Protein AF-A0A2Z5R272-F1 (afdb_monomer)

Structure (mmCIF, N/CA/C/O backbone):
data_AF-A0A2Z5R272-F1
#
_entry.id   AF-A0A2Z5R272-F1
#
loop_
_atom_site.group_PDB
_atom_site.id
_atom_site.type_symbol
_atom_site.label_atom_id
_atom_site.label_alt_id
_atom_site.label_comp_id
_atom_site.label_asym_id
_atom_site.label_entity_id
_atom_site.label_seq_id
_atom_site.pdbx_PDB_ins_code
_atom_site.Cartn_x
_atom_site.Cartn_y
_atom_site.Cartn_z
_atom_site.occupancy
_atom_site.B_iso_or_equiv
_atom_site.auth_seq_id
_atom_site.auth_comp_id
_atom_site.auth_asym_id
_atom_site.auth_atom_id
_atom_site.pdbx_PDB_model_num
ATOM 1 N N . MET A 1 1 ? -17.713 20.704 56.080 1.00 37.81 1 MET A N 1
ATOM 2 C CA . MET A 1 1 ? -16.310 20.417 56.436 1.00 37.81 1 MET A CA 1
ATOM 3 C C . MET A 1 1 ? -15.682 19.694 55.255 1.00 37.81 1 MET A C 1
ATOM 5 O O . MET A 1 1 ? -16.155 18.623 54.905 1.00 37.81 1 MET A O 1
ATOM 9 N N . LEU A 1 2 ? -14.738 20.348 54.581 1.00 47.59 2 LEU A N 1
ATOM 10 C CA . LEU A 1 2 ? -14.073 19.927 53.344 1.00 47.59 2 LEU A CA 1
ATOM 11 C C . LEU A 1 2 ? -12.755 19.219 53.692 1.00 47.59 2 LEU A C 1
ATOM 13 O O . LEU A 1 2 ? -11.903 19.874 54.275 1.00 47.59 2 LEU A O 1
ATOM 17 N N . TRP A 1 3 ? -12.589 17.946 53.330 1.00 42.12 3 TRP A N 1
ATOM 18 C CA . TRP A 1 3 ? -11.329 17.171 53.311 1.00 42.12 3 TRP A CA 1
ATOM 19 C C . TRP A 1 3 ? -11.535 16.058 52.257 1.00 42.12 3 TRP A C 1
ATOM 21 O O . TRP A 1 3 ? -12.630 15.514 52.198 1.00 42.12 3 TRP A O 1
ATOM 31 N N . LEU A 1 4 ? -10.623 15.646 51.376 1.00 48.19 4 LEU A N 1
ATOM 32 C CA . LEU A 1 4 ? -9.208 15.930 51.149 1.00 48.19 4 LEU A CA 1
ATOM 33 C C . LEU A 1 4 ? -8.883 15.425 49.727 1.00 48.19 4 LEU A C 1
ATOM 35 O O . LEU A 1 4 ? -9.379 14.381 49.306 1.00 48.19 4 LEU A O 1
ATOM 39 N N . VAL A 1 5 ? -8.044 16.164 49.012 1.00 52.81 5 VAL A N 1
ATOM 40 C CA . VAL A 1 5 ? -7.448 15.798 47.721 1.00 52.81 5 VAL A CA 1
ATOM 41 C C . VAL A 1 5 ? -6.501 14.603 47.900 1.00 52.81 5 VAL A C 1
ATOM 43 O O . VAL A 1 5 ? -5.730 14.572 48.855 1.00 52.81 5 VAL A O 1
ATOM 46 N N . GLY A 1 6 ? -6.506 13.661 46.954 1.00 49.97 6 GLY A N 1
ATOM 47 C CA . GLY A 1 6 ? -5.486 12.619 46.833 1.00 49.97 6 GLY A CA 1
ATOM 48 C C . GLY A 1 6 ? -5.012 12.506 45.388 1.00 49.97 6 GLY A C 1
ATOM 49 O O . GLY A 1 6 ? -5.631 11.813 44.587 1.00 49.97 6 GLY A O 1
ATOM 50 N N . VAL A 1 7 ? -3.935 13.220 45.055 1.00 54.81 7 VAL A N 1
ATOM 51 C CA . VAL A 1 7 ? -3.219 13.109 43.777 1.00 54.81 7 VAL A CA 1
ATOM 52 C C . VAL A 1 7 ? -2.194 11.983 43.912 1.00 54.81 7 VAL A C 1
ATOM 54 O O . VAL A 1 7 ? -1.340 12.040 44.792 1.00 54.81 7 VAL A O 1
ATOM 57 N N . GLY A 1 8 ? -2.264 10.970 43.050 1.00 48.12 8 GLY A N 1
ATOM 58 C CA . GLY A 1 8 ? -1.234 9.939 42.924 1.00 48.12 8 GLY A CA 1
ATOM 59 C C . GLY A 1 8 ? -0.506 10.077 41.592 1.00 48.12 8 GLY A C 1
ATOM 60 O O . GLY A 1 8 ? -0.966 9.532 40.594 1.00 48.12 8 GLY A O 1
ATOM 61 N N . LEU A 1 9 ? 0.614 10.807 41.568 1.00 51.41 9 LEU A N 1
ATOM 62 C CA . LEU A 1 9 ? 1.582 10.737 40.470 1.00 51.41 9 LEU A CA 1
ATOM 63 C C . LEU A 1 9 ? 2.483 9.517 40.694 1.00 51.41 9 LEU A C 1
ATOM 65 O O . LEU A 1 9 ? 3.318 9.515 41.596 1.00 51.41 9 LEU A O 1
ATOM 69 N N . GLY A 1 10 ? 2.308 8.479 39.878 1.00 49.75 10 GLY A N 1
ATOM 70 C CA . GLY A 1 10 ? 3.247 7.365 39.781 1.00 49.75 10 GLY A CA 1
ATOM 71 C C . GLY A 1 10 ? 4.324 7.673 38.745 1.00 49.75 10 GLY A C 1
ATOM 72 O O . GLY A 1 10 ? 4.049 7.659 37.549 1.00 49.75 10 GLY A O 1
ATOM 73 N N . SER A 1 11 ? 5.545 7.946 39.197 1.00 56.09 11 SER A N 1
ATOM 74 C CA . SER A 1 11 ? 6.723 8.093 38.338 1.00 56.09 11 SER A CA 1
ATOM 75 C C . SER A 1 11 ? 7.316 6.712 38.046 1.00 56.09 11 SER A C 1
ATOM 77 O O . SER A 1 11 ? 7.907 6.100 38.935 1.00 56.09 11 SER A O 1
ATOM 79 N N . LEU A 1 12 ? 7.183 6.207 36.815 1.00 51.75 12 LEU A N 1
ATOM 80 C CA . LEU A 1 12 ? 7.982 5.068 36.353 1.00 51.75 12 LEU A CA 1
ATOM 81 C C . LEU A 1 12 ? 9.363 5.579 35.922 1.00 51.75 12 LEU A C 1
ATOM 83 O O . LEU A 1 12 ? 9.494 6.255 34.905 1.00 51.75 12 LEU A O 1
ATOM 87 N N . GLY A 1 13 ? 10.389 5.275 36.716 1.00 52.25 13 GLY A N 1
ATOM 88 C CA . GLY A 1 13 ? 11.784 5.507 36.348 1.00 52.25 13 GLY A CA 1
ATOM 89 C C . GLY A 1 13 ? 12.279 4.431 35.379 1.00 52.25 13 GLY A C 1
ATOM 90 O O . GLY A 1 13 ? 12.213 3.244 35.689 1.00 52.25 13 GLY A O 1
ATOM 91 N N . LEU A 1 14 ? 12.793 4.842 34.219 1.00 58.66 14 LEU A N 1
ATOM 92 C CA . LEU A 1 14 ? 13.567 3.988 33.316 1.00 58.66 14 LEU A CA 1
ATOM 93 C C . LEU A 1 14 ? 15.039 4.043 33.742 1.00 58.66 14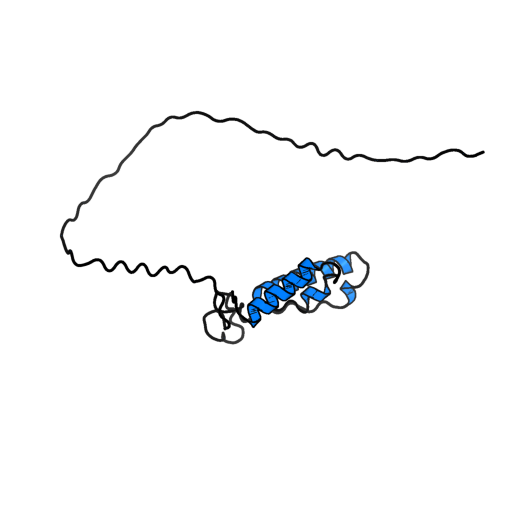 LEU A C 1
ATOM 95 O O . LEU A 1 14 ? 15.691 5.077 33.609 1.00 58.66 14 LEU A O 1
ATOM 99 N N . ALA A 1 15 ? 15.564 2.937 34.267 1.00 54.31 15 ALA A N 1
ATOM 100 C CA . ALA A 1 15 ? 16.995 2.777 34.491 1.00 54.31 15 ALA A CA 1
ATOM 101 C C . ALA A 1 15 ? 17.675 2.436 33.156 1.00 54.31 15 ALA A C 1
ATOM 103 O O . ALA A 1 15 ? 17.466 1.359 32.601 1.00 54.31 15 ALA A O 1
ATOM 104 N N . ALA A 1 16 ? 18.480 3.361 32.634 1.00 48.84 16 ALA A N 1
ATOM 105 C CA . ALA A 1 16 ? 19.380 3.102 31.519 1.00 48.84 16 ALA A CA 1
ATOM 106 C C . ALA A 1 16 ? 20.663 2.444 32.053 1.00 48.84 16 ALA A C 1
ATOM 108 O O . ALA A 1 16 ? 21.445 3.084 32.754 1.00 48.84 16 ALA A O 1
ATOM 109 N N . CYS A 1 17 ? 20.900 1.172 31.727 1.00 56.44 17 CYS A N 1
ATOM 110 C CA . CYS A 1 17 ? 22.225 0.569 31.870 1.00 56.44 17 CYS A CA 1
ATOM 111 C C . CYS A 1 17 ? 23.076 0.968 30.658 1.00 56.44 17 CYS A C 1
ATOM 113 O O . CYS A 1 17 ? 23.034 0.314 29.619 1.00 56.44 17 CYS A O 1
ATOM 115 N N . GLY A 1 18 ? 23.831 2.058 30.797 1.00 44.41 18 GLY A N 1
ATOM 116 C CA . GLY A 1 18 ? 24.992 2.343 29.958 1.00 44.41 18 GLY A CA 1
ATOM 117 C C . GLY A 1 18 ? 26.190 1.537 30.458 1.00 44.41 18 GLY A C 1
ATOM 118 O O . GLY A 1 18 ? 26.523 1.591 31.640 1.00 44.41 18 GLY A O 1
ATOM 119 N N . GLY A 1 19 ? 26.809 0.768 29.566 1.00 39.25 19 GLY A N 1
ATOM 120 C CA . GLY A 1 19 ? 28.021 0.002 29.835 1.00 39.25 19 GLY A CA 1
ATOM 121 C C . GLY A 1 19 ? 29.005 0.166 28.688 1.00 39.25 19 GLY A C 1
ATOM 122 O O . GLY A 1 19 ? 29.120 -0.713 27.843 1.00 39.25 19 GLY A O 1
ATOM 123 N N . GLU A 1 20 ? 29.683 1.311 28.656 1.00 38.56 20 GLU A N 1
ATOM 124 C CA . GLU A 1 20 ? 30.906 1.524 27.885 1.00 38.56 20 GLU A CA 1
ATOM 125 C C . GLU A 1 20 ? 32.054 0.755 28.553 1.00 38.56 20 GLU A C 1
ATOM 127 O O . GLU A 1 20 ? 32.378 0.995 29.718 1.00 38.56 20 GLU A O 1
ATOM 132 N N . ASN A 1 21 ? 32.705 -0.151 27.825 1.00 40.62 21 ASN A N 1
ATOM 133 C CA . ASN A 1 21 ? 33.987 -0.721 28.218 1.00 40.62 21 ASN A CA 1
ATOM 134 C C . ASN A 1 21 ? 35.044 -0.525 27.121 1.00 40.62 21 ASN A C 1
ATOM 136 O O . ASN A 1 21 ? 34.820 -0.706 25.928 1.00 40.62 21 ASN A O 1
ATOM 140 N N . LYS A 1 22 ? 36.194 -0.049 27.604 1.00 34.94 22 LYS A N 1
ATOM 141 C CA . LYS A 1 22 ? 37.364 0.460 26.892 1.00 34.94 22 LYS A CA 1
ATOM 142 C C . LYS A 1 22 ? 38.194 -0.627 26.195 1.00 34.94 22 LYS A C 1
ATOM 144 O O . LYS A 1 22 ? 38.129 -1.803 26.528 1.00 34.94 22 LYS A O 1
ATOM 149 N N . ALA A 1 23 ? 39.005 -0.122 25.268 1.00 32.53 23 ALA A N 1
ATOM 150 C CA . ALA A 1 23 ? 39.929 -0.759 24.336 1.00 32.53 23 ALA A CA 1
ATOM 151 C C . ALA A 1 23 ? 41.221 -1.387 24.919 1.00 32.53 23 ALA A C 1
ATOM 153 O O . ALA A 1 23 ? 41.564 -1.140 26.076 1.00 32.53 23 ALA A O 1
ATOM 154 N N . ALA A 1 24 ? 41.962 -2.013 23.975 1.00 33.56 24 ALA A N 1
ATOM 155 C CA . ALA A 1 24 ? 43.390 -2.411 23.934 1.00 33.56 24 ALA A CA 1
ATOM 156 C C . ALA A 1 24 ? 43.665 -3.876 24.392 1.00 33.56 24 ALA A C 1
ATOM 158 O O . ALA A 1 24 ? 43.016 -4.325 25.326 1.00 33.56 24 ALA A O 1
ATOM 159 N N . GLU A 1 25 ? 44.510 -4.743 23.798 1.00 30.42 25 GLU A N 1
ATOM 160 C CA . GLU A 1 25 ? 45.698 -4.686 22.906 1.00 30.42 25 GLU A CA 1
ATOM 161 C C . GLU A 1 25 ? 45.811 -6.037 22.119 1.00 30.42 25 GLU A C 1
ATOM 163 O O . GLU A 1 25 ? 45.401 -7.072 22.637 1.00 30.42 25 GLU A O 1
ATOM 168 N N . GLN A 1 26 ? 46.118 -6.048 20.807 1.00 32.78 26 GLN A N 1
ATOM 169 C CA . GLN A 1 26 ? 47.341 -6.586 20.140 1.00 32.78 26 GLN A CA 1
ATOM 170 C C . GLN A 1 26 ? 48.010 -7.830 20.787 1.00 32.78 26 GLN A C 1
ATOM 172 O O . GLN A 1 26 ? 48.289 -7.818 21.976 1.00 32.78 26 GLN A O 1
ATOM 177 N N . GLU A 1 27 ? 48.312 -8.951 20.105 1.00 35.19 27 GLU A N 1
ATOM 178 C CA . GLU A 1 27 ? 49.301 -9.198 19.016 1.00 35.19 27 GLU A CA 1
ATOM 179 C C . GLU A 1 27 ? 49.293 -10.748 18.679 1.00 35.19 27 GLU A C 1
ATOM 181 O O . GLU A 1 27 ? 48.416 -11.448 19.191 1.00 35.19 27 GLU A O 1
ATOM 186 N N . PRO A 1 28 ? 50.164 -11.355 17.828 1.00 48.78 28 PRO A N 1
ATOM 187 C CA . PRO A 1 28 ? 49.745 -12.160 16.670 1.00 48.78 28 PRO A CA 1
ATOM 188 C C . PRO A 1 28 ? 50.224 -13.638 16.673 1.00 48.78 28 PRO A C 1
ATOM 190 O O . PRO A 1 28 ? 50.856 -14.116 17.612 1.00 48.78 28 PRO A O 1
ATOM 193 N N . SER A 1 29 ? 50.043 -14.292 15.511 1.00 30.84 29 SER A N 1
ATOM 194 C CA . SER A 1 29 ? 50.798 -15.438 14.944 1.00 30.84 29 SER A CA 1
ATOM 195 C C . SER A 1 29 ? 50.044 -16.770 14.875 1.00 30.84 29 SER A C 1
ATOM 197 O O . SER A 1 29 ? 49.885 -17.465 15.872 1.00 30.84 29 SER A O 1
ATOM 199 N N . SER A 1 30 ? 49.740 -17.234 13.660 1.00 33.25 30 SER A N 1
ATOM 200 C CA . SER A 1 30 ? 50.568 -18.262 13.002 1.00 33.25 30 SER A CA 1
ATOM 201 C C . SER A 1 30 ? 50.019 -18.642 11.626 1.00 33.25 30 SER A C 1
ATOM 203 O O . SER A 1 30 ? 48.845 -18.939 11.437 1.00 33.25 30 SER A O 1
ATOM 205 N N . SER A 1 31 ? 50.946 -18.620 10.679 1.00 35.41 31 SER A N 1
ATOM 206 C CA . SER A 1 31 ? 50.909 -19.085 9.296 1.00 35.41 31 SER A CA 1
ATOM 207 C C . SER A 1 31 ? 50.526 -20.558 9.119 1.00 35.41 31 SER A C 1
ATOM 209 O O . SER A 1 31 ? 50.928 -21.396 9.925 1.00 35.41 31 SER A O 1
ATOM 211 N N . SER A 1 32 ? 49.970 -20.900 7.953 1.00 33.31 32 SER A N 1
ATOM 212 C CA . SER A 1 32 ? 50.581 -21.916 7.077 1.00 33.31 32 SER A CA 1
ATOM 213 C C . SER A 1 32 ? 50.107 -21.775 5.630 1.00 33.31 32 SER A C 1
ATOM 215 O O . SER A 1 32 ? 48.915 -21.746 5.339 1.00 33.31 32 SER A O 1
ATOM 217 N N . SER A 1 33 ? 51.104 -21.661 4.757 1.00 37.53 33 SER A N 1
ATOM 218 C CA . SER A 1 33 ? 51.057 -21.587 3.300 1.00 37.53 33 SER A CA 1
ATOM 219 C C . SER A 1 33 ? 50.645 -22.901 2.632 1.00 37.53 33 SER A C 1
ATOM 221 O O . SER A 1 33 ? 50.905 -23.979 3.162 1.00 37.53 33 SER A O 1
ATOM 223 N N . ALA A 1 34 ? 50.186 -22.796 1.383 1.00 34.47 34 ALA A N 1
ATOM 224 C CA . ALA A 1 34 ? 50.493 -23.770 0.337 1.00 34.47 34 ALA A CA 1
ATOM 225 C C . ALA A 1 34 ? 50.728 -23.042 -1.008 1.00 34.47 34 ALA A C 1
ATOM 227 O O . ALA A 1 34 ? 49.815 -22.434 -1.562 1.00 34.47 34 ALA A O 1
ATOM 228 N N . SER A 1 35 ? 51.987 -23.088 -1.463 1.00 35.34 35 SER A N 1
ATOM 229 C CA . SER A 1 35 ? 52.507 -22.932 -2.840 1.00 35.34 35 SER A CA 1
ATOM 230 C C . SER A 1 35 ? 51.805 -23.885 -3.830 1.00 35.34 35 SER A C 1
ATOM 232 O O . SER A 1 35 ? 51.169 -24.832 -3.384 1.00 35.34 35 SER A O 1
ATOM 234 N N . GLU A 1 36 ? 51.902 -23.848 -5.162 1.00 32.78 36 GLU A N 1
ATOM 235 C CA . GLU A 1 36 ? 52.505 -23.031 -6.232 1.00 32.78 36 GLU A CA 1
ATOM 236 C C . GLU A 1 36 ? 51.927 -23.624 -7.539 1.00 32.78 36 GLU A C 1
ATOM 238 O O . GLU A 1 36 ? 51.784 -24.840 -7.622 1.00 32.78 36 GLU A O 1
ATOM 243 N N . THR A 1 37 ? 51.700 -22.817 -8.579 1.00 35.03 37 THR A N 1
ATOM 244 C CA . THR A 1 37 ? 52.010 -23.207 -9.974 1.00 35.03 37 THR A CA 1
ATOM 245 C C . THR A 1 37 ? 52.071 -21.944 -10.842 1.00 35.03 37 THR A C 1
ATOM 247 O O . THR A 1 37 ? 51.076 -21.220 -10.894 1.00 35.03 37 THR A O 1
ATOM 250 N N . PRO A 1 38 ? 53.192 -21.660 -11.531 1.00 40.72 38 PRO A N 1
ATOM 251 C CA . PRO A 1 38 ? 53.287 -20.580 -12.505 1.00 40.72 38 PRO A CA 1
ATOM 252 C C . PRO A 1 38 ? 53.008 -21.102 -13.923 1.00 40.72 38 PRO A C 1
ATOM 254 O O . PRO A 1 38 ? 53.612 -22.079 -14.362 1.00 40.72 38 PRO A O 1
ATOM 257 N N . GLN A 1 39 ? 52.145 -20.416 -14.673 1.00 35.97 39 GLN A N 1
ATOM 258 C CA . GLN A 1 39 ? 52.145 -20.498 -16.135 1.00 35.97 39 GLN A CA 1
ATOM 259 C C . GLN A 1 39 ? 52.239 -19.086 -16.709 1.00 35.97 39 GLN A C 1
ATOM 261 O O . GLN A 1 39 ? 51.291 -18.307 -16.665 1.00 35.97 39 GLN A O 1
ATOM 266 N N . ASP A 1 40 ? 53.425 -18.784 -17.225 1.00 35.75 40 ASP A N 1
ATOM 267 C CA . ASP A 1 40 ? 53.729 -17.630 -18.057 1.00 35.75 40 ASP A CA 1
ATOM 268 C C . ASP A 1 40 ? 53.510 -17.996 -19.531 1.00 35.75 40 ASP A C 1
ATOM 270 O O . ASP A 1 40 ? 54.039 -19.007 -20.000 1.00 35.75 40 ASP A O 1
ATOM 274 N N . SER A 1 41 ? 52.738 -17.185 -20.257 1.00 37.72 41 SER A N 1
ATOM 275 C CA . SER A 1 41 ? 53.123 -16.663 -21.579 1.00 37.72 41 SER A CA 1
ATOM 276 C C . SER A 1 41 ? 51.993 -15.837 -22.199 1.00 37.72 41 SER A C 1
ATOM 278 O O . SER A 1 41 ? 51.024 -16.362 -22.740 1.00 37.72 41 SER A O 1
ATOM 280 N N . GLY A 1 42 ? 52.176 -14.519 -22.115 1.00 38.41 42 GLY A N 1
ATOM 281 C CA . GLY A 1 42 ? 52.023 -13.547 -23.202 1.00 38.41 42 GLY A CA 1
ATOM 282 C C . GLY A 1 42 ? 50.811 -13.606 -24.137 1.00 38.41 42 GLY A C 1
ATOM 283 O O . GLY A 1 42 ? 50.814 -14.328 -25.127 1.00 38.41 42 GLY A O 1
ATOM 284 N N . SER A 1 43 ? 49.905 -12.640 -23.971 1.00 37.41 43 SER A N 1
ATOM 285 C CA . SER A 1 43 ? 49.461 -11.825 -25.108 1.00 37.41 43 SER A CA 1
ATOM 286 C C . SER A 1 43 ? 48.990 -10.460 -24.609 1.00 37.41 43 SER A C 1
ATOM 288 O O . SER A 1 43 ? 47.897 -10.310 -24.070 1.00 37.41 43 SER A O 1
ATOM 290 N N . ALA A 1 44 ? 49.851 -9.456 -24.756 1.00 42.97 44 ALA A N 1
ATOM 291 C CA . ALA A 1 44 ? 49.490 -8.064 -24.559 1.00 42.97 44 ALA A CA 1
ATOM 292 C C . ALA A 1 44 ? 48.765 -7.555 -25.808 1.00 42.97 44 ALA A C 1
ATOM 294 O O . ALA A 1 44 ? 49.384 -7.466 -26.861 1.00 42.97 44 ALA A O 1
ATOM 295 N N . THR A 1 45 ? 47.501 -7.153 -25.671 1.00 42.44 45 THR A N 1
ATOM 296 C CA . THR A 1 45 ? 46.910 -6.094 -26.502 1.00 42.44 45 THR A CA 1
ATOM 297 C C . THR A 1 45 ? 45.762 -5.416 -25.759 1.00 42.44 45 THR A C 1
ATOM 299 O O . THR A 1 45 ? 44.701 -5.999 -25.568 1.00 42.44 45 THR A O 1
ATOM 302 N N . SER A 1 46 ? 46.035 -4.161 -25.404 1.00 36.59 46 SER A N 1
ATOM 303 C CA . SER A 1 46 ? 45.132 -3.010 -25.319 1.00 36.59 46 SER A CA 1
ATOM 304 C C . SER A 1 46 ? 43.952 -3.062 -24.349 1.00 36.59 46 SER A C 1
ATOM 306 O O . SER A 1 46 ? 42.879 -3.582 -24.641 1.00 36.59 46 SER A O 1
ATOM 308 N N . SER A 1 47 ? 44.142 -2.350 -23.236 1.00 49.28 47 SER A N 1
ATOM 309 C CA . SER A 1 47 ? 43.093 -1.771 -22.406 1.00 49.28 47 SER A CA 1
ATOM 310 C C . SER A 1 47 ? 42.000 -1.111 -23.251 1.00 49.28 47 SER A C 1
ATOM 312 O O . SER A 1 47 ? 42.234 -0.107 -23.920 1.00 49.28 47 SER A O 1
ATOM 314 N N . ALA A 1 48 ? 40.784 -1.626 -23.130 1.00 42.38 48 ALA A N 1
ATOM 315 C CA . ALA A 1 48 ? 39.579 -0.817 -23.177 1.00 42.38 48 ALA A CA 1
ATOM 316 C C . ALA A 1 48 ? 38.886 -1.006 -21.827 1.00 42.38 48 ALA A C 1
ATOM 318 O O . ALA A 1 48 ? 37.964 -1.803 -21.676 1.00 42.38 48 ALA A O 1
ATOM 319 N N . SER A 1 49 ? 39.397 -0.295 -20.821 1.00 52.09 49 SER A N 1
ATOM 320 C CA . SER A 1 49 ? 38.676 -0.018 -19.582 1.00 52.09 49 SER A CA 1
ATOM 321 C C . SER A 1 49 ? 37.475 0.856 -19.930 1.00 52.09 49 SER A C 1
ATOM 323 O O . SER A 1 49 ? 37.519 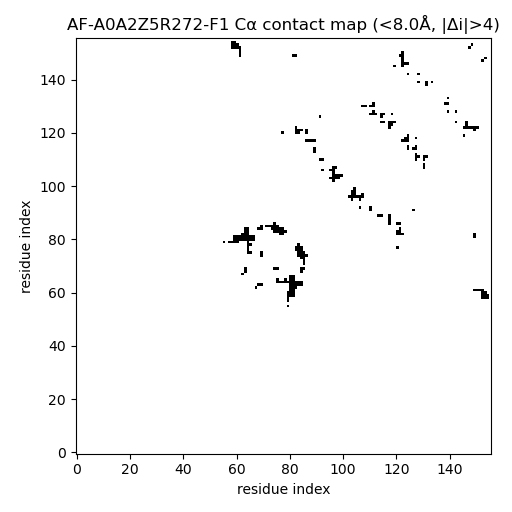2.077 -19.841 1.00 52.09 49 SER A O 1
ATOM 325 N N . GLY A 1 50 ? 36.414 0.215 -20.400 1.00 39.81 50 GLY A N 1
ATOM 326 C CA . GLY A 1 50 ? 35.062 0.714 -20.265 1.00 39.81 50 GLY A CA 1
ATOM 327 C C . GLY A 1 50 ? 34.433 -0.055 -19.121 1.00 39.81 50 GLY A C 1
ATOM 328 O O . GLY A 1 50 ? 33.650 -0.968 -19.363 1.00 39.81 50 GLY A O 1
ATOM 329 N N . GLU A 1 51 ? 34.792 0.278 -17.879 1.00 46.41 51 GLU A N 1
ATOM 330 C CA . GLU A 1 51 ? 33.867 0.066 -16.767 1.00 46.41 51 GLU A CA 1
ATOM 331 C C . GLU A 1 51 ? 32.619 0.877 -17.116 1.00 46.41 51 GLU A C 1
ATOM 333 O O . GLU A 1 51 ? 32.503 2.062 -16.807 1.00 46.41 51 GLU A O 1
ATOM 338 N N . ALA A 1 52 ? 31.690 0.252 -17.843 1.00 49.06 52 ALA A N 1
ATOM 339 C CA . ALA A 1 52 ? 30.310 0.664 -17.790 1.00 49.06 52 ALA A CA 1
ATOM 340 C C . ALA A 1 52 ? 29.957 0.556 -16.311 1.00 49.06 52 ALA A C 1
ATOM 342 O O . ALA A 1 52 ? 29.848 -0.547 -15.769 1.00 49.06 52 ALA A O 1
ATOM 343 N N . SER A 1 53 ? 29.890 1.708 -15.646 1.00 52.69 53 SER A N 1
ATOM 344 C CA . SER A 1 53 ? 29.280 1.826 -14.336 1.00 52.69 53 SER A CA 1
ATOM 345 C C . SER A 1 53 ? 27.879 1.244 -14.487 1.00 52.69 53 SER A C 1
ATOM 347 O O . SER A 1 53 ? 26.970 1.897 -14.984 1.00 52.69 53 SER A O 1
ATOM 349 N N . ASN A 1 54 ? 27.726 -0.029 -14.123 1.00 53.75 54 ASN A N 1
ATOM 350 C CA . ASN A 1 54 ? 26.442 -0.719 -14.058 1.00 53.75 54 ASN A CA 1
ATOM 351 C C . ASN A 1 54 ? 25.656 -0.263 -12.830 1.00 53.75 54 ASN A C 1
ATOM 353 O O . ASN A 1 54 ? 24.694 -0.922 -12.455 1.00 53.75 54 ASN A O 1
ATOM 357 N N . THR A 1 55 ? 26.069 0.830 -12.183 1.00 54.19 55 THR A N 1
ATOM 358 C CA . THR A 1 55 ? 25.239 1.525 -11.214 1.00 54.19 55 THR A CA 1
ATOM 359 C C . THR A 1 55 ? 24.084 2.102 -12.021 1.00 54.19 55 THR A C 1
ATOM 361 O O . THR A 1 55 ? 24.313 3.051 -12.777 1.00 54.19 55 THR A O 1
ATOM 364 N N . PRO A 1 56 ? 22.875 1.513 -11.958 1.00 56.97 56 PRO A N 1
ATOM 365 C CA . PRO A 1 56 ? 21.738 2.107 -12.627 1.00 56.97 56 PRO A CA 1
ATOM 366 C C . PRO A 1 56 ? 21.595 3.490 -12.007 1.00 56.97 56 PRO A C 1
ATOM 368 O O . PRO A 1 56 ? 21.628 3.619 -10.780 1.00 56.97 56 PRO A O 1
ATOM 371 N N . ASP A 1 57 ? 21.483 4.516 -12.843 1.00 55.88 57 ASP A N 1
ATOM 372 C CA . ASP A 1 57 ? 20.956 5.791 -12.381 1.00 55.88 57 ASP A CA 1
ATOM 373 C C . ASP A 1 57 ? 19.662 5.439 -11.624 1.00 55.88 57 ASP A C 1
ATOM 375 O O . ASP A 1 57 ? 18.808 4.762 -12.213 1.00 55.88 57 ASP A O 1
ATOM 379 N N . PRO A 1 58 ? 19.509 5.755 -10.322 1.00 54.59 58 PRO A N 1
ATOM 380 C CA . PRO A 1 58 ? 18.359 5.314 -9.523 1.00 54.59 58 PRO A CA 1
ATOM 381 C C . PRO A 1 58 ? 17.043 5.967 -9.979 1.00 54.59 58 PRO A C 1
ATOM 383 O O . PRO A 1 58 ? 16.039 5.945 -9.267 1.00 54.59 58 PRO A O 1
ATOM 386 N N . ASN A 1 59 ? 17.047 6.561 -11.169 1.00 61.19 59 ASN A N 1
ATOM 387 C CA . ASN A 1 59 ? 15.928 7.188 -11.808 1.00 61.19 59 ASN A CA 1
ATOM 388 C C . ASN A 1 59 ? 14.939 6.121 -12.283 1.00 61.19 59 ASN A C 1
ATOM 390 O O . ASN A 1 59 ? 15.090 5.479 -13.327 1.00 61.19 59 ASN A O 1
ATOM 394 N N . PHE A 1 60 ? 13.910 5.928 -11.465 1.00 64.19 60 PHE A N 1
ATOM 395 C CA . PHE A 1 60 ? 12.778 5.087 -11.787 1.00 64.19 60 PHE A CA 1
ATOM 396 C C . PHE A 1 60 ? 12.094 5.590 -13.068 1.00 64.19 60 PHE A C 1
ATOM 398 O O . PHE A 1 60 ? 11.552 6.694 -13.103 1.00 64.19 60 PHE A O 1
ATOM 405 N N . SER A 1 61 ? 12.123 4.793 -14.134 1.00 66.75 61 SER A N 1
ATOM 406 C CA . SER A 1 61 ? 11.442 5.113 -15.391 1.00 66.75 61 SER A CA 1
ATOM 407 C C . SER A 1 61 ? 9.990 4.646 -15.347 1.00 66.75 61 SER A C 1
ATOM 409 O O . SER A 1 61 ? 9.679 3.617 -14.758 1.00 66.75 61 SER A O 1
ATOM 411 N N . LYS A 1 62 ? 9.087 5.367 -16.015 1.00 73.69 62 LYS A N 1
ATOM 412 C CA . LYS A 1 62 ? 7.689 4.944 -16.162 1.00 73.69 62 LYS A CA 1
ATOM 413 C C . LYS A 1 62 ? 7.597 3.733 -17.100 1.00 73.69 62 LYS A C 1
ATOM 415 O O . LYS A 1 62 ? 7.948 3.841 -18.275 1.00 73.69 62 LYS A O 1
ATOM 420 N N . GLY A 1 63 ? 7.092 2.598 -16.613 1.00 84.12 63 GLY A N 1
ATOM 421 C CA . GLY A 1 63 ? 6.979 1.377 -17.413 1.00 84.12 63 GLY A CA 1
ATOM 422 C C . GLY A 1 63 ? 6.583 0.129 -16.621 1.00 84.12 63 GLY A C 1
ATOM 423 O O . GLY A 1 63 ? 6.073 0.208 -15.505 1.00 84.12 63 GLY A O 1
ATOM 424 N N . TYR A 1 64 ? 6.787 -1.033 -17.241 1.00 89.44 64 TYR A N 1
ATOM 425 C CA . TYR A 1 64 ? 6.599 -2.342 -16.618 1.00 89.44 64 TYR A CA 1
ATOM 426 C C . TYR A 1 64 ? 7.928 -2.866 -16.075 1.00 89.44 64 TYR A C 1
ATOM 428 O O . TYR A 1 64 ? 8.940 -2.801 -16.780 1.00 89.44 64 TYR A O 1
ATOM 436 N N . SER A 1 65 ? 7.921 -3.469 -14.884 1.00 90.44 65 SER A N 1
ATOM 437 C CA . SER A 1 65 ? 9.097 -4.204 -14.410 1.00 90.44 65 SER A CA 1
ATOM 438 C C . SER A 1 65 ? 9.447 -5.378 -15.300 1.00 90.44 65 SER A C 1
ATOM 440 O O . SER A 1 65 ? 8.569 -6.037 -15.843 1.00 90.44 65 SER A O 1
ATOM 442 N N . GLY A 1 66 ? 10.733 -5.637 -15.506 1.00 90.69 66 GLY A N 1
ATOM 443 C CA . GLY A 1 66 ? 11.201 -6.565 -16.537 1.00 90.69 66 GLY A CA 1
ATOM 444 C C . GLY A 1 66 ? 11.087 -6.005 -17.961 1.00 90.69 66 GLY A C 1
ATOM 445 O O . GLY A 1 66 ? 11.597 -6.607 -18.900 1.00 90.69 66 GLY A O 1
ATOM 446 N N . GLY A 1 67 ? 10.498 -4.818 -18.132 1.00 90.50 67 GLY A N 1
ATOM 447 C CA . GLY A 1 67 ? 10.481 -4.067 -19.379 1.00 90.50 67 GLY A CA 1
ATOM 448 C C . GLY A 1 67 ? 9.330 -4.281 -20.325 1.00 90.50 67 GLY A C 1
ATOM 449 O O . GLY A 1 67 ? 9.246 -3.581 -21.332 1.00 90.50 67 GLY A O 1
ATOM 450 N N . GLU A 1 68 ? 8.457 -5.216 -20.004 1.00 92.81 68 GLU A N 1
ATOM 451 C CA . GLU A 1 68 ? 7.279 -5.541 -20.782 1.00 92.81 68 G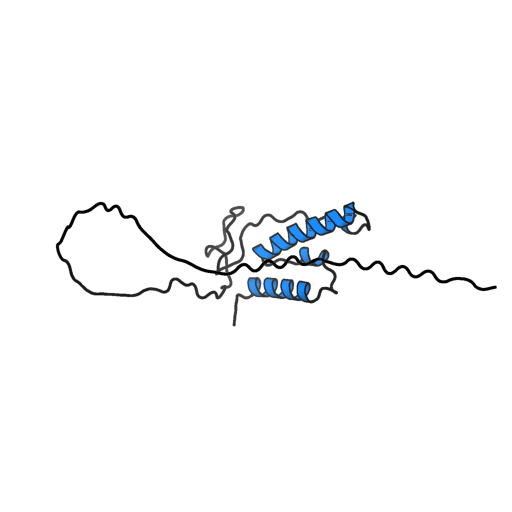LU A CA 1
ATOM 452 C C . GLU A 1 68 ? 6.171 -6.010 -19.847 1.00 92.81 68 GLU A C 1
ATOM 454 O O . GLU A 1 68 ? 6.417 -6.389 -18.697 1.00 92.81 68 GLU A O 1
ATOM 459 N N . LYS A 1 69 ? 4.934 -5.981 -20.340 1.00 93.94 69 LYS A N 1
ATOM 460 C CA . LYS A 1 69 ? 3.802 -6.484 -19.574 1.00 93.94 69 LYS A CA 1
ATOM 461 C C . LYS A 1 69 ? 3.977 -7.988 -19.355 1.00 93.94 69 LYS A C 1
ATOM 463 O O . LYS A 1 69 ? 4.083 -8.751 -20.313 1.00 93.94 69 LYS A O 1
ATOM 468 N N . ALA A 1 70 ? 3.967 -8.412 -18.099 1.00 94.75 70 ALA A N 1
ATOM 469 C CA . ALA A 1 70 ? 4.019 -9.816 -17.740 1.00 94.75 70 ALA A CA 1
ATOM 470 C C . ALA A 1 70 ? 2.764 -10.550 -18.251 1.00 94.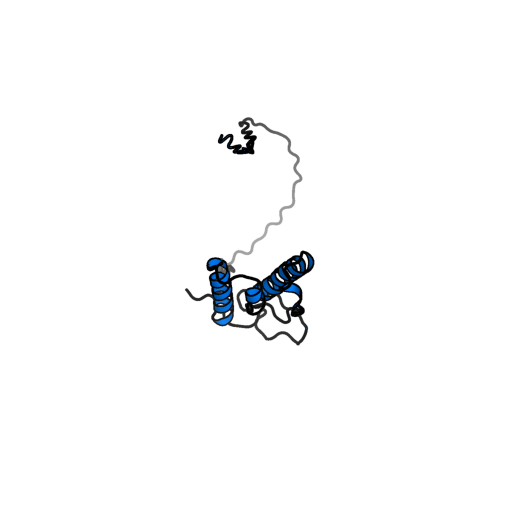75 70 ALA A C 1
ATOM 472 O O . ALA A 1 70 ? 1.667 -9.983 -18.203 1.00 94.75 70 ALA A O 1
ATOM 473 N N . PRO A 1 71 ? 2.884 -11.820 -18.682 1.00 95.75 71 PRO A N 1
ATOM 474 C CA . PRO A 1 71 ? 1.727 -12.685 -18.886 1.00 95.75 71 PRO A CA 1
ATOM 475 C C . PRO A 1 71 ? 0.836 -12.716 -17.642 1.00 95.75 71 PRO A C 1
ATOM 477 O O . PRO A 1 71 ? 1.347 -12.671 -16.519 1.00 95.75 71 PRO A O 1
ATOM 480 N N . ASP A 1 72 ? -0.478 -12.821 -17.833 1.00 93.38 72 ASP A N 1
ATOM 481 C CA . ASP A 1 72 ? -1.437 -12.795 -16.728 1.00 93.38 72 ASP A CA 1
ATOM 482 C C . ASP A 1 72 ? -1.099 -13.861 -15.669 1.00 93.38 72 ASP A C 1
ATOM 484 O O . ASP A 1 72 ? -0.822 -15.022 -15.977 1.00 93.38 72 ASP A O 1
ATOM 488 N N . GLY A 1 73 ? -1.078 -13.443 -14.402 1.00 92.44 73 GLY A N 1
ATOM 489 C CA . GLY A 1 73 ? -0.768 -14.309 -13.261 1.00 92.44 73 GLY A CA 1
ATOM 490 C C . GLY A 1 73 ? 0.722 -14.597 -13.029 1.00 92.44 73 GLY A C 1
ATOM 491 O O . GLY A 1 73 ? 1.069 -15.120 -11.970 1.00 92.44 73 GLY A O 1
ATOM 492 N N . LYS A 1 74 ? 1.628 -14.227 -13.945 1.00 95.69 74 LYS A N 1
ATOM 493 C CA . LYS A 1 74 ? 3.075 -14.352 -13.713 1.00 95.69 74 LYS A CA 1
ATOM 494 C C . LYS A 1 74 ? 3.583 -13.160 -12.907 1.00 95.69 74 LYS A C 1
ATOM 496 O O . LYS A 1 74 ? 3.751 -12.072 -13.455 1.00 95.69 74 LYS A O 1
ATOM 501 N N . TYR A 1 75 ? 3.851 -13.366 -11.621 1.00 95.75 75 TYR A N 1
ATOM 502 C CA . TYR A 1 75 ? 4.436 -12.328 -10.775 1.00 95.75 75 TYR A CA 1
ATOM 503 C C . TYR A 1 75 ? 5.800 -11.870 -11.311 1.00 95.75 75 TYR A C 1
ATOM 505 O O . TYR A 1 75 ? 6.661 -12.695 -11.629 1.00 95.75 75 TYR A O 1
ATOM 513 N N . VAL A 1 76 ? 5.991 -10.554 -11.382 1.00 96.19 76 VAL A N 1
ATOM 514 C CA . VAL A 1 76 ? 7.287 -9.924 -11.661 1.00 96.19 76 VAL A CA 1
ATOM 515 C C . VAL A 1 76 ? 7.547 -8.913 -10.557 1.00 96.19 76 VAL A C 1
ATOM 517 O O . VAL A 1 76 ? 6.709 -8.055 -10.295 1.00 96.19 76 VAL A O 1
ATOM 520 N N . MET A 1 77 ? 8.695 -9.041 -9.896 1.00 93.25 77 MET A N 1
ATOM 521 C CA . MET A 1 77 ? 9.117 -8.120 -8.843 1.00 93.25 77 MET A CA 1
ATOM 522 C C . MET A 1 77 ? 9.337 -6.716 -9.417 1.00 93.25 77 MET A C 1
ATOM 524 O O . MET A 1 77 ? 9.741 -6.589 -10.571 1.00 93.25 77 MET A O 1
ATOM 528 N N . ALA A 1 78 ? 9.087 -5.686 -8.606 1.00 89.31 78 ALA A N 1
ATOM 529 C CA . ALA A 1 78 ? 9.408 -4.307 -8.959 1.00 89.31 78 ALA A CA 1
ATOM 530 C C . ALA A 1 78 ? 10.903 -4.147 -9.296 1.00 89.31 78 ALA A C 1
ATOM 532 O O . ALA A 1 78 ? 11.756 -4.840 -8.737 1.00 89.31 78 ALA A O 1
ATOM 533 N N . ASP A 1 79 ? 11.221 -3.207 -10.180 1.00 88.00 79 ASP A N 1
ATOM 534 C CA . ASP A 1 79 ? 12.586 -2.829 -10.551 1.00 88.00 79 ASP A CA 1
ATOM 535 C C . ASP A 1 79 ? 12.645 -1.322 -10.865 1.00 88.00 79 ASP A C 1
ATOM 537 O O . ASP A 1 79 ? 11.656 -0.604 -10.734 1.00 88.00 79 ASP A O 1
ATOM 541 N N . TYR A 1 80 ? 13.797 -0.817 -11.310 1.00 84.56 80 TYR A N 1
ATOM 542 C CA . TYR A 1 80 ? 13.953 0.600 -11.667 1.00 84.56 80 TYR A CA 1
ATOM 543 C C . TYR A 1 80 ? 13.077 1.047 -12.859 1.00 84.56 80 TYR A C 1
ATOM 545 O O . TYR A 1 80 ? 13.078 2.220 -13.217 1.00 84.56 80 TYR A O 1
ATOM 553 N N . ARG A 1 81 ? 12.355 0.139 -13.524 1.00 86.00 81 ARG A N 1
ATOM 554 C CA . ARG A 1 81 ? 11.539 0.431 -14.711 1.00 86.00 81 ARG A CA 1
ATOM 555 C C . ARG A 1 81 ? 10.046 0.442 -14.422 1.00 86.00 81 ARG A C 1
ATOM 557 O O . ARG A 1 81 ? 9.285 0.848 -15.298 1.00 86.00 81 ARG A O 1
ATOM 564 N N . GLY A 1 82 ? 9.609 -0.083 -13.281 1.00 87.56 82 GLY A N 1
ATOM 565 C CA . GLY A 1 82 ? 8.186 -0.223 -13.001 1.00 87.56 82 GLY A CA 1
ATOM 566 C C . GLY A 1 82 ? 7.839 -0.752 -11.605 1.00 87.56 82 GLY A C 1
ATOM 567 O O . GLY A 1 82 ? 8.707 -1.223 -10.868 1.00 87.56 82 GLY A O 1
ATOM 568 N N . PRO A 1 83 ? 6.554 -0.674 -11.225 1.00 91.06 83 PRO A N 1
ATOM 569 C CA . PRO A 1 83 ? 6.036 -1.403 -10.077 1.00 91.06 83 PRO A CA 1
ATOM 570 C C . PRO A 1 83 ? 5.971 -2.911 -10.363 1.00 91.06 83 PRO A C 1
ATOM 572 O O . PRO A 1 83 ? 5.984 -3.356 -11.517 1.00 91.06 83 PRO A O 1
ATOM 575 N N . ALA A 1 84 ? 5.814 -3.700 -9.300 1.00 93.56 84 ALA A N 1
ATOM 576 C CA . ALA A 1 84 ? 5.613 -5.136 -9.414 1.00 93.56 84 ALA A CA 1
ATOM 577 C C . ALA A 1 84 ? 4.350 -5.454 -10.232 1.00 93.56 84 ALA A C 1
ATOM 579 O O . ALA A 1 84 ? 3.326 -4.772 -10.148 1.00 93.56 84 ALA A O 1
ATOM 580 N N . GLN A 1 85 ? 4.413 -6.532 -11.008 1.00 94.44 85 GLN A N 1
ATOM 581 C CA . GLN A 1 85 ? 3.315 -6.985 -11.858 1.00 94.44 85 GLN A CA 1
ATOM 582 C C . GLN A 1 85 ? 2.646 -8.224 -11.277 1.00 94.44 85 GLN A C 1
ATOM 584 O O . GLN A 1 85 ? 3.306 -9.073 -10.677 1.00 94.44 85 GLN A O 1
ATOM 589 N N . ASN A 1 86 ? 1.337 -8.359 -11.516 1.00 95.69 86 ASN A N 1
ATOM 590 C CA . ASN A 1 86 ? 0.530 -9.497 -11.065 1.00 95.69 86 ASN A CA 1
ATOM 591 C C . ASN A 1 86 ? 0.635 -9.752 -9.546 1.00 95.69 86 ASN A C 1
ATOM 593 O O . ASN A 1 86 ? 0.661 -10.898 -9.095 1.00 95.69 86 ASN A O 1
ATOM 597 N N . VAL A 1 87 ? 0.704 -8.677 -8.752 1.00 96.50 87 VAL A N 1
ATOM 598 C CA . VAL A 1 87 ? 0.647 -8.744 -7.285 1.00 96.50 87 VAL A CA 1
ATOM 599 C C . VAL A 1 87 ? -0.722 -9.281 -6.864 1.00 96.50 87 VAL A C 1
ATOM 601 O O . VAL A 1 87 ? -1.751 -8.861 -7.395 1.00 96.50 87 VAL A O 1
ATOM 604 N N . ARG A 1 88 ? -0.759 -10.199 -5.889 1.00 95.56 88 ARG A N 1
ATOM 605 C CA . ARG A 1 88 ? -2.028 -10.665 -5.315 1.00 95.56 88 ARG A CA 1
ATOM 606 C C . ARG A 1 88 ? -2.761 -9.481 -4.686 1.00 95.56 88 ARG A C 1
ATOM 608 O O . ARG A 1 88 ? -2.267 -8.896 -3.726 1.00 95.56 88 ARG A O 1
ATOM 615 N N . VAL A 1 89 ? -3.964 -9.198 -5.168 1.00 96.50 89 VAL A N 1
ATOM 616 C CA . VAL A 1 89 ? -4.841 -8.191 -4.564 1.00 96.50 89 VAL A CA 1
ATOM 617 C C . VAL A 1 89 ? -5.355 -8.718 -3.213 1.00 96.50 89 VAL A C 1
ATOM 619 O O . VAL A 1 89 ? -5.899 -9.832 -3.170 1.00 96.50 89 VAL A O 1
ATOM 622 N N . PRO A 1 90 ? -5.176 -7.982 -2.100 1.00 97.00 90 PRO A N 1
ATOM 623 C CA . PRO A 1 90 ? -5.753 -8.354 -0.815 1.00 97.00 90 PRO A CA 1
ATOM 624 C C . PRO A 1 90 ? -7.282 -8.410 -0.861 1.00 97.00 90 PRO A C 1
ATOM 626 O O . PRO A 1 90 ? -7.930 -7.794 -1.709 1.00 97.00 90 PRO A O 1
ATOM 629 N N . ALA A 1 91 ? -7.882 -9.152 0.069 1.00 94.06 91 ALA A N 1
ATOM 630 C CA . ALA A 1 91 ? -9.331 -9.113 0.202 1.00 94.06 91 ALA A CA 1
ATOM 631 C C . ALA A 1 91 ? -9.735 -7.736 0.744 1.00 94.06 91 ALA A C 1
ATOM 633 O O . ALA A 1 91 ? -9.116 -7.212 1.674 1.00 94.06 91 ALA A O 1
ATOM 634 N N . ARG A 1 92 ? -10.785 -7.134 0.178 1.00 88.81 92 ARG A N 1
ATOM 635 C CA . ARG A 1 92 ? -11.358 -5.932 0.785 1.00 88.81 92 ARG A CA 1
ATOM 636 C C . ARG A 1 92 ? -11.990 -6.347 2.118 1.00 88.81 92 ARG A C 1
ATOM 638 O O . ARG A 1 92 ? -12.796 -7.280 2.110 1.00 88.81 92 ARG A O 1
ATOM 645 N N . PRO A 1 93 ? -11.633 -5.710 3.241 1.00 84.75 93 PRO A N 1
ATOM 646 C CA . PRO A 1 93 ? -12.231 -6.062 4.518 1.00 84.75 93 PRO A CA 1
ATOM 647 C C . PRO A 1 93 ? -13.721 -5.725 4.514 1.00 84.75 93 PRO A C 1
ATOM 649 O O . PRO A 1 93 ? -14.149 -4.741 3.907 1.00 84.75 93 PRO A O 1
ATOM 652 N N . ASP A 1 94 ? -14.506 -6.554 5.195 1.00 89.06 94 ASP A N 1
ATOM 653 C CA . ASP A 1 94 ? -15.904 -6.252 5.482 1.00 89.06 94 ASP A CA 1
ATOM 654 C C . ASP A 1 94 ? -16.022 -5.088 6.482 1.00 89.06 94 ASP A C 1
ATOM 656 O O . ASP A 1 94 ? -15.076 -4.770 7.192 1.00 89.06 94 ASP A O 1
ATOM 660 N N . GLU A 1 95 ? -17.197 -4.474 6.591 1.00 92.56 95 GLU A N 1
ATOM 661 C CA . GLU A 1 95 ? -17.433 -3.271 7.407 1.00 92.56 95 GLU A CA 1
ATOM 662 C C . GLU A 1 95 ? -17.209 -3.443 8.926 1.00 92.56 95 GLU A C 1
ATOM 664 O O . GLU A 1 95 ? -17.184 -2.455 9.664 1.00 92.56 95 GLU A O 1
ATOM 669 N N . SER A 1 96 ? -17.012 -4.665 9.433 1.00 92.31 96 SER A N 1
ATOM 670 C CA . SER A 1 96 ? -16.836 -4.901 10.872 1.00 92.31 96 SER A CA 1
ATOM 671 C C . SER A 1 96 ? -15.538 -4.323 11.446 1.00 92.31 96 SER A C 1
ATOM 673 O O . SER A 1 96 ? -15.442 -4.169 12.664 1.00 92.31 96 SER A O 1
ATOM 675 N N . TYR A 1 97 ? -14.568 -3.930 10.609 1.00 91.88 97 TYR A N 1
ATOM 676 C CA . TYR A 1 97 ? -13.376 -3.205 11.072 1.00 91.88 97 TYR A CA 1
ATOM 677 C C . TYR A 1 97 ? -13.723 -1.858 11.732 1.00 91.88 97 TYR A C 1
ATOM 679 O O . TYR A 1 97 ? -12.986 -1.391 12.595 1.00 91.88 97 TYR A O 1
ATOM 687 N N . LYS A 1 98 ? -14.871 -1.258 11.384 1.00 93.25 98 LYS A N 1
ATOM 688 C CA . LYS A 1 98 ? -15.345 0.022 11.940 1.00 93.25 98 LYS A CA 1
ATOM 689 C C . LYS A 1 98 ? -15.993 -0.111 13.319 1.00 93.25 98 LYS A C 1
ATOM 691 O O . LYS A 1 98 ? -16.304 0.894 13.957 1.00 93.25 98 LYS A O 1
ATOM 696 N N . VAL A 1 99 ? -16.243 -1.335 13.783 1.00 96.12 99 VAL A N 1
ATOM 697 C CA . VAL A 1 99 ? -16.847 -1.572 15.096 1.00 96.12 99 VAL A CA 1
ATOM 698 C C . VAL A 1 99 ? -15.807 -1.295 16.178 1.00 96.12 99 VAL A C 1
ATOM 700 O O . VAL A 1 99 ? -14.711 -1.850 16.142 1.00 96.12 99 VAL A O 1
ATOM 703 N N . ASN A 1 100 ? -16.159 -0.481 17.178 1.00 96.06 100 ASN A N 1
ATOM 704 C CA . ASN A 1 100 ? -15.295 -0.198 18.327 1.00 96.06 100 ASN A CA 1
ATOM 705 C C . ASN A 1 100 ? -15.200 -1.417 19.266 1.00 96.06 100 ASN A C 1
ATOM 707 O O . ASN A 1 100 ? -15.857 -1.492 20.304 1.00 96.06 100 ASN A O 1
ATOM 711 N N . SER A 1 101 ? -14.419 -2.409 18.851 1.00 97.00 101 SER A N 1
ATOM 712 C CA . SER A 1 101 ? -14.164 -3.654 19.566 1.00 97.00 101 SER A CA 1
ATOM 713 C C . SER A 1 101 ? -12.733 -4.125 19.312 1.00 97.00 101 SER A C 1
ATOM 715 O O . SER A 1 101 ? -12.073 -3.692 18.365 1.00 97.00 101 SER A O 1
ATOM 717 N N . LEU A 1 102 ? -12.248 -5.066 20.126 1.00 97.06 102 LEU A N 1
ATOM 718 C CA . LEU A 1 102 ? -10.946 -5.697 19.889 1.00 97.06 102 LEU A CA 1
ATOM 719 C C . LEU A 1 102 ? -10.891 -6.399 18.523 1.00 97.06 102 LEU A C 1
ATOM 721 O O . LEU A 1 102 ? -9.848 -6.408 17.875 1.00 97.06 102 LEU A O 1
ATOM 725 N N . GLU A 1 103 ? -11.999 -7.000 18.089 1.00 96.31 103 GLU A N 1
ATOM 726 C CA . GLU A 1 103 ? -12.078 -7.644 16.779 1.00 96.31 103 GLU A CA 1
ATOM 727 C C . GLU A 1 103 ? -12.009 -6.614 15.644 1.00 96.31 103 GLU A C 1
ATOM 729 O O . GLU A 1 103 ? -11.240 -6.811 14.704 1.00 96.31 103 GLU A O 1
ATOM 734 N N . GLY A 1 104 ? -12.731 -5.495 15.761 1.00 95.69 104 GLY A N 1
ATOM 735 C CA . GLY A 1 104 ? -12.684 -4.404 14.785 1.00 95.69 104 GLY A CA 1
ATOM 736 C C . GLY A 1 104 ? -11.295 -3.767 14.684 1.00 95.69 104 GLY A C 1
ATOM 737 O O . GLY A 1 104 ? -10.784 -3.570 13.580 1.00 95.69 104 GLY A O 1
ATOM 738 N N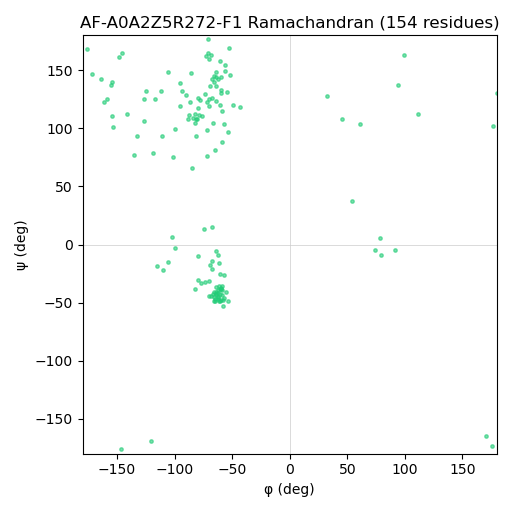 . LEU A 1 105 ? -10.618 -3.562 15.823 1.00 95.94 105 LEU A N 1
ATOM 739 C CA . LEU A 1 105 ? -9.226 -3.101 15.860 1.00 95.94 105 LEU A CA 1
ATOM 740 C C . LEU A 1 105 ? -8.284 -4.087 15.157 1.00 95.94 105 LEU A C 1
ATOM 742 O O . LEU A 1 105 ? -7.489 -3.680 14.313 1.00 95.94 105 LEU A O 1
ATOM 746 N N . LYS A 1 106 ? -8.384 -5.388 15.465 1.00 96.06 106 LYS A N 1
ATOM 747 C CA . LYS A 1 106 ? -7.566 -6.422 14.810 1.00 96.06 106 LYS A CA 1
ATOM 748 C C . LYS A 1 106 ? -7.777 -6.411 13.298 1.00 96.06 106 LYS A C 1
ATOM 750 O O . LYS A 1 106 ? -6.800 -6.389 12.556 1.00 96.06 106 LYS A O 1
ATOM 755 N N . LYS A 1 107 ? -9.033 -6.383 12.844 1.00 95.69 107 LYS A N 1
ATOM 756 C CA . LYS A 1 107 ? -9.373 -6.323 11.415 1.00 95.69 107 LYS A CA 1
ATOM 757 C C . LYS A 1 107 ? -8.816 -5.068 10.747 1.00 95.69 107 LYS A C 1
ATOM 759 O O . LYS A 1 107 ? -8.242 -5.183 9.671 1.00 95.69 107 LYS A O 1
ATOM 764 N N . SER A 1 108 ? -8.914 -3.911 11.403 1.00 95.38 108 SER A N 1
ATOM 765 C CA . SER A 1 108 ? -8.354 -2.650 10.900 1.00 95.38 108 SER A CA 1
ATOM 766 C C . SER A 1 108 ? -6.841 -2.736 10.705 1.00 95.38 108 SER A C 1
ATOM 768 O O . SER A 1 108 ? -6.342 -2.394 9.638 1.00 95.38 108 SER A O 1
ATOM 770 N N . VAL A 1 109 ? -6.108 -3.251 11.698 1.00 96.12 109 VAL A N 1
ATOM 771 C CA . VAL A 1 109 ? -4.644 -3.381 11.617 1.00 96.12 109 VAL A CA 1
ATOM 772 C C . VAL A 1 109 ? -4.229 -4.387 10.543 1.00 96.12 109 VAL A C 1
ATOM 774 O O . VAL A 1 109 ? -3.342 -4.087 9.747 1.00 96.12 109 VAL A O 1
ATOM 777 N N . PHE A 1 110 ? -4.870 -5.559 10.472 1.00 96.00 110 PHE A N 1
ATOM 778 C CA . PHE A 1 110 ? -4.555 -6.547 9.433 1.00 96.00 110 PHE A CA 1
ATOM 779 C C . PHE A 1 110 ? -4.830 -6.007 8.030 1.00 96.00 110 PHE A C 1
ATOM 781 O O . PHE A 1 110 ? -3.977 -6.136 7.154 1.00 96.00 110 PHE A O 1
ATOM 788 N N . ALA A 1 111 ? -5.974 -5.350 7.828 1.00 96.62 111 ALA A N 1
ATOM 789 C CA . ALA A 1 111 ? -6.295 -4.736 6.548 1.00 96.62 111 ALA A CA 1
ATOM 790 C C . ALA A 1 111 ? -5.296 -3.636 6.178 1.00 96.62 111 ALA A C 1
ATOM 792 O O . ALA A 1 111 ? -4.806 -3.615 5.051 1.00 96.62 111 ALA A O 1
ATOM 793 N N . TRP A 1 112 ? -4.942 -2.764 7.126 1.00 96.75 112 TRP A N 1
ATOM 794 C CA . TRP A 1 112 ? -3.942 -1.727 6.898 1.00 96.75 112 TRP A CA 1
ATOM 795 C C . TRP A 1 112 ? -2.600 -2.316 6.454 1.00 96.75 112 TRP A C 1
ATOM 797 O O . TRP A 1 112 ? -2.041 -1.854 5.463 1.00 96.75 112 TRP A O 1
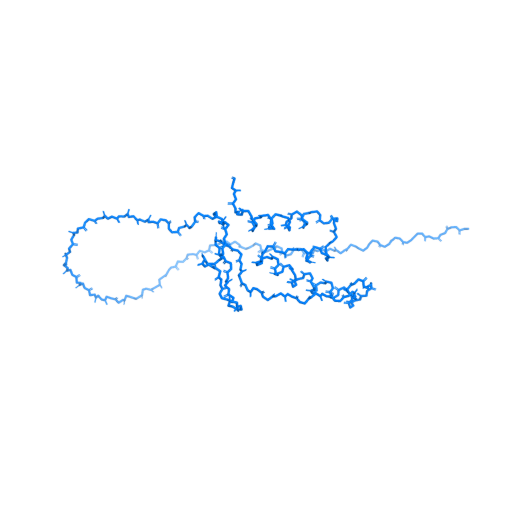ATOM 807 N N . VAL A 1 113 ? -2.110 -3.368 7.116 1.00 97.25 113 VAL A N 1
ATOM 808 C CA . VAL A 1 113 ? -0.842 -4.026 6.760 1.00 97.25 113 VAL A CA 1
ATOM 809 C C . VAL A 1 113 ? -0.910 -4.675 5.376 1.00 97.25 113 VAL A C 1
ATOM 811 O O . VAL A 1 113 ? -0.013 -4.468 4.558 1.00 97.25 113 VAL A O 1
ATOM 814 N N . GLU A 1 114 ? -1.961 -5.445 5.083 1.00 97.25 114 GLU A N 1
ATOM 815 C CA . GLU A 1 114 ? -2.098 -6.114 3.784 1.00 97.25 114 GLU A CA 1
ATOM 816 C C . GLU A 1 114 ? -2.177 -5.112 2.628 1.00 97.25 114 GLU A C 1
ATOM 818 O O . GLU A 1 114 ? -1.468 -5.256 1.629 1.00 97.25 114 GLU A O 1
ATOM 823 N N . TRP A 1 115 ? -3.005 -4.077 2.776 1.00 97.88 115 TRP A N 1
ATOM 824 C CA . TRP A 1 115 ? -3.188 -3.063 1.744 1.00 97.88 115 TRP A CA 1
ATOM 825 C C . TRP A 1 115 ? -1.992 -2.119 1.625 1.00 97.88 115 TRP A C 1
ATOM 827 O O . TRP A 1 115 ? -1.664 -1.718 0.513 1.00 97.88 115 TRP A O 1
ATOM 837 N N . SER A 1 116 ? -1.278 -1.825 2.715 1.00 96.75 116 SER A N 1
ATOM 838 C CA . SER A 1 116 ? -0.026 -1.056 2.646 1.00 96.75 116 SER A CA 1
ATOM 839 C C . SER A 1 116 ? 1.065 -1.834 1.914 1.00 96.75 116 SER A C 1
ATOM 841 O O . SER A 1 116 ? 1.742 -1.281 1.053 1.00 96.75 116 SER A O 1
ATOM 843 N N . ASN A 1 117 ? 1.203 -3.137 2.179 1.00 96.75 117 ASN A N 1
ATOM 844 C CA . ASN A 1 117 ? 2.155 -3.990 1.461 1.00 96.75 117 ASN A CA 1
ATOM 845 C C . ASN A 1 117 ? 1.817 -4.105 -0.032 1.00 96.75 117 ASN A C 1
ATOM 847 O O . ASN A 1 117 ? 2.719 -4.160 -0.870 1.00 96.75 117 ASN A O 1
ATOM 851 N N . TYR A 1 118 ? 0.529 -4.144 -0.380 1.00 97.00 118 TYR A N 1
ATOM 852 C CA . TYR A 1 118 ? 0.087 -4.078 -1.772 1.00 97.00 118 TYR A CA 1
ATOM 853 C C . TYR A 1 118 ? 0.442 -2.727 -2.411 1.00 97.00 118 TYR A C 1
ATOM 855 O O . TYR A 1 118 ? 1.031 -2.704 -3.494 1.00 97.00 118 TYR A O 1
ATOM 863 N N . GLY A 1 119 ? 0.173 -1.617 -1.720 1.00 95.94 119 GLY A N 1
ATOM 864 C CA . GLY A 1 119 ? 0.500 -0.272 -2.192 1.00 95.94 119 GLY A CA 1
ATOM 865 C C . GLY A 1 119 ? 1.995 -0.044 -2.383 1.00 95.94 119 GLY A C 1
ATOM 866 O O . GLY A 1 119 ? 2.400 0.517 -3.393 1.00 95.94 119 GLY A O 1
ATOM 867 N N . ILE A 1 120 ? 2.849 -0.569 -1.502 1.00 94.12 120 ILE A N 1
ATOM 868 C CA . ILE A 1 120 ? 4.311 -0.483 -1.663 1.00 94.12 120 ILE A CA 1
ATOM 869 C C . ILE A 1 120 ? 4.774 -1.161 -2.959 1.00 94.12 120 ILE A C 1
ATOM 871 O O . ILE A 1 120 ? 5.676 -0.655 -3.622 1.00 94.12 120 ILE A O 1
ATOM 875 N N . GLN A 1 121 ? 4.160 -2.286 -3.335 1.00 93.56 121 GLN A N 1
ATOM 876 C CA . GLN A 1 121 ? 4.537 -3.047 -4.531 1.00 93.56 121 GLN A CA 1
ATOM 877 C C . GLN A 1 121 ? 3.973 -2.459 -5.830 1.00 93.56 121 GLN A C 1
ATOM 879 O O . GLN A 1 121 ? 4.577 -2.631 -6.888 1.00 93.56 121 GLN A O 1
ATOM 884 N N . THR A 1 122 ? 2.805 -1.818 -5.764 1.00 92.12 122 THR A N 1
ATOM 885 C CA . THR A 1 122 ? 2.016 -1.427 -6.947 1.00 92.12 122 THR A CA 1
ATOM 886 C C . THR A 1 122 ? 1.878 0.082 -7.138 1.00 92.12 122 THR A C 1
ATOM 888 O O . THR A 1 122 ? 1.526 0.532 -8.226 1.00 92.12 122 THR A O 1
ATOM 891 N N . GLY A 1 123 ? 2.127 0.862 -6.089 1.00 92.25 123 GLY A N 1
ATOM 892 C CA . GLY A 1 123 ? 1.795 2.280 -6.002 1.00 92.25 123 GLY A CA 1
ATOM 893 C C . GLY A 1 123 ? 0.327 2.585 -5.706 1.00 92.25 123 GLY A C 1
ATOM 894 O O . GLY A 1 123 ? -0.044 3.754 -5.728 1.00 92.25 123 GLY A O 1
ATOM 895 N N . ASP A 1 124 ? -0.511 1.580 -5.439 1.00 94.50 124 ASP A N 1
ATOM 896 C CA . ASP A 1 124 ? -1.936 1.757 -5.141 1.00 94.50 124 ASP A CA 1
ATOM 897 C C . ASP A 1 124 ? -2.210 1.706 -3.627 1.00 94.50 124 ASP A C 1
ATOM 899 O O . ASP A 1 124 ? -2.298 0.637 -3.016 1.00 94.50 124 ASP A O 1
ATOM 903 N N . PHE A 1 125 ? -2.346 2.888 -3.021 1.00 96.06 125 PHE A N 1
ATOM 904 C CA . PHE A 1 125 ? -2.620 3.064 -1.591 1.00 96.06 125 PHE A CA 1
ATOM 905 C C . PHE A 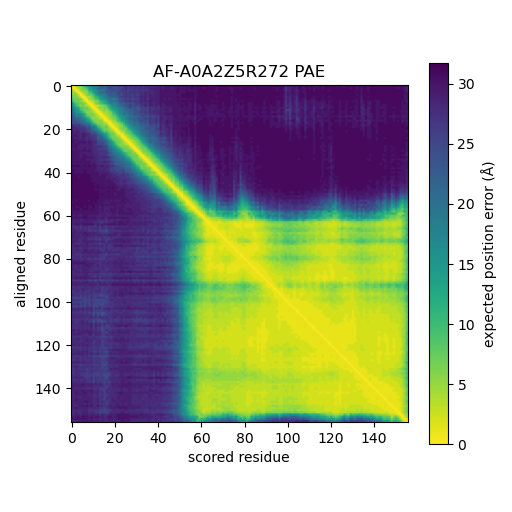1 125 ? -4.085 3.413 -1.278 1.00 96.06 125 PHE A C 1
ATOM 907 O O . PHE A 1 125 ? -4.408 3.676 -0.116 1.00 96.06 125 PHE A O 1
ATOM 914 N N . ASP A 1 126 ? -4.991 3.392 -2.262 1.00 94.50 126 ASP A N 1
ATOM 915 C CA . ASP A 1 126 ? -6.359 3.918 -2.110 1.00 94.50 126 ASP A CA 1
ATOM 916 C C . ASP A 1 126 ? -7.143 3.202 -1.002 1.00 94.50 126 ASP A C 1
ATOM 918 O O . ASP A 1 126 ? -7.909 3.812 -0.250 1.00 94.50 126 ASP A O 1
ATOM 922 N N . VAL A 1 127 ? -6.945 1.889 -0.869 1.00 95.62 127 VAL A N 1
ATOM 923 C CA . VAL A 1 127 ? -7.600 1.101 0.182 1.00 95.62 127 VAL A CA 1
ATOM 924 C C . VAL A 1 127 ? -6.859 1.213 1.512 1.00 95.62 127 VAL A C 1
ATOM 926 O O . VAL A 1 127 ? -7.507 1.342 2.547 1.00 95.62 127 VAL A O 1
ATOM 929 N N . ALA A 1 128 ? -5.522 1.242 1.505 1.00 95.81 128 ALA A N 1
ATOM 930 C CA . ALA A 1 128 ? -4.718 1.401 2.722 1.00 95.81 128 ALA A CA 1
ATOM 931 C C . ALA A 1 128 ? -5.057 2.705 3.463 1.00 95.81 128 ALA A C 1
ATOM 933 O O . ALA A 1 128 ? -5.186 2.710 4.689 1.00 95.81 128 ALA A O 1
ATOM 934 N N . ARG A 1 129 ? -5.297 3.788 2.709 1.00 94.94 129 ARG A N 1
ATOM 935 C CA . ARG A 1 129 ? -5.694 5.102 3.233 1.00 94.94 129 ARG A CA 1
ATOM 936 C C . ARG A 1 129 ? -6.973 5.058 4.076 1.00 94.94 129 ARG A C 1
ATOM 938 O O . ARG A 1 129 ? -7.124 5.871 4.975 1.00 94.94 129 ARG A O 1
ATOM 945 N N . GLN A 1 130 ? -7.874 4.100 3.853 1.00 93.44 130 GLN A N 1
ATOM 946 C CA . GLN A 1 130 ? -9.139 4.001 4.597 1.00 93.44 130 GLN A CA 1
ATOM 947 C C . GLN A 1 130 ? -8.958 3.598 6.068 1.00 93.44 130 GLN A C 1
ATOM 949 O O . GLN A 1 130 ? -9.882 3.776 6.863 1.00 93.44 130 GLN A O 1
ATOM 954 N N . PHE A 1 131 ? -7.795 3.048 6.430 1.00 94.06 131 PHE A N 1
ATOM 955 C CA . PHE A 1 131 ? -7.479 2.619 7.799 1.00 94.06 131 PHE A CA 1
ATOM 956 C C . PHE A 1 131 ? -6.632 3.638 8.566 1.00 94.06 131 PHE A C 1
ATOM 958 O O . PHE A 1 131 ? -6.346 3.430 9.744 1.00 94.06 131 PHE A O 1
ATOM 965 N N . VAL A 1 132 ? -6.241 4.736 7.916 1.00 93.62 132 VAL A N 1
ATOM 966 C CA . VAL A 1 132 ? -5.427 5.806 8.493 1.00 93.62 132 VAL A CA 1
ATOM 967 C C . VAL A 1 132 ? -6.289 7.060 8.610 1.00 93.62 132 VAL A C 1
ATOM 969 O O . VAL A 1 132 ? -6.980 7.442 7.671 1.00 93.62 132 VAL A O 1
ATOM 972 N N . SER A 1 133 ? -6.268 7.711 9.773 1.00 93.50 133 SER A N 1
ATOM 973 C CA . SER A 1 133 ? -6.944 9.004 9.938 1.00 93.50 133 SER A CA 1
ATOM 974 C C . SER A 1 133 ? -6.256 10.086 9.101 1.00 93.50 133 SER A C 1
ATOM 976 O O . SER A 1 133 ? -5.029 10.151 9.076 1.00 93.50 133 SER A O 1
ATOM 978 N N . ASN A 1 134 ? -7.031 10.998 8.510 1.00 92.81 134 ASN A N 1
ATOM 979 C CA . ASN A 1 134 ? -6.497 12.161 7.788 1.00 92.81 134 ASN A CA 1
ATOM 980 C C . ASN A 1 134 ? -5.667 13.106 8.679 1.00 92.81 134 ASN A C 1
ATOM 982 O O . ASN A 1 134 ? -4.915 13.922 8.158 1.00 92.81 134 ASN A O 1
ATOM 986 N N . GLU A 1 135 ? -5.773 12.977 10.004 1.00 96.38 135 GLU A N 1
ATOM 987 C CA . GLU A 1 135 ? -4.928 13.696 10.967 1.00 96.38 135 GLU A CA 1
ATOM 988 C C . GLU A 1 135 ? -3.454 13.244 10.919 1.00 96.38 135 GLU A C 1
ATOM 990 O O . GLU A 1 135 ? -2.567 13.984 11.336 1.00 96.38 135 GLU A O 1
ATOM 995 N N . PHE A 1 136 ? -3.163 12.045 10.398 1.00 95.19 136 PHE A N 1
ATOM 996 C CA . PHE A 1 136 ? -1.793 11.561 10.191 1.00 95.19 136 PHE A CA 1
ATOM 997 C C . PHE A 1 136 ? -1.239 12.069 8.857 1.00 95.19 136 PHE A C 1
ATOM 999 O O . PHE A 1 136 ? -0.988 11.295 7.934 1.00 95.19 136 PHE A O 1
ATOM 1006 N N . THR A 1 137 ? -1.063 13.385 8.749 1.00 96.00 137 THR A N 1
ATOM 1007 C CA . THR A 1 137 ? -0.714 14.068 7.493 1.00 96.00 137 THR A CA 1
ATOM 1008 C C . THR A 1 137 ? 0.548 13.513 6.833 1.00 96.00 137 THR A C 1
ATOM 1010 O O . THR A 1 137 ? 0.538 13.282 5.631 1.00 96.00 137 THR A O 1
ATOM 1013 N N . GLU A 1 138 ? 1.592 13.197 7.605 1.00 95.69 138 GLU A N 1
ATOM 1014 C CA . GLU A 1 138 ? 2.840 12.613 7.084 1.00 95.69 138 GLU A CA 1
ATOM 1015 C C . GLU A 1 138 ? 2.624 11.248 6.401 1.00 95.69 138 GLU A C 1
ATOM 1017 O O . GLU A 1 138 ? 3.274 10.922 5.407 1.00 95.69 138 GLU A O 1
ATOM 1022 N N . GLU A 1 139 ? 1.700 10.430 6.913 1.00 94.19 139 GLU A N 1
ATOM 1023 C CA . GLU A 1 139 ? 1.355 9.132 6.322 1.00 94.19 139 GLU A CA 1
ATOM 1024 C C . GLU A 1 139 ? 0.611 9.318 4.998 1.00 94.19 139 GLU A C 1
ATOM 1026 O O . GLU A 1 139 ? 0.916 8.664 3.999 1.00 94.19 139 GLU A O 1
ATOM 1031 N N . ILE A 1 140 ? -0.344 10.249 4.991 1.00 95.69 140 ILE A N 1
ATOM 1032 C CA . ILE A 1 140 ? -1.140 10.605 3.818 1.00 95.69 140 ILE A CA 1
ATOM 1033 C C . ILE A 1 140 ? -0.233 11.149 2.708 1.00 95.69 140 ILE A C 1
ATOM 1035 O O . ILE A 1 140 ? -0.284 10.644 1.584 1.00 95.69 140 ILE A O 1
ATOM 1039 N N . GLU A 1 141 ? 0.650 12.094 3.038 1.00 95.56 141 GLU A N 1
ATOM 1040 C CA . GLU A 1 141 ? 1.645 12.654 2.120 1.00 95.56 141 GLU A CA 1
ATOM 1041 C C . GLU A 1 141 ? 2.591 11.580 1.586 1.00 95.56 141 GLU A C 1
ATOM 1043 O O . GLU A 1 141 ? 2.923 11.578 0.400 1.00 95.56 141 GLU A O 1
ATOM 1048 N N . ARG A 1 142 ? 2.989 10.616 2.423 1.00 94.12 142 ARG A N 1
ATOM 1049 C CA . ARG A 1 142 ? 3.828 9.501 1.984 1.00 94.12 142 ARG A CA 1
ATOM 1050 C C . ARG A 1 142 ? 3.111 8.592 0.983 1.00 94.12 142 ARG A C 1
ATOM 1052 O O . ARG A 1 142 ? 3.721 8.179 -0.004 1.00 94.12 142 ARG A O 1
ATOM 1059 N N . TYR A 1 143 ? 1.830 8.292 1.192 1.00 95.69 143 TYR A N 1
ATOM 1060 C CA . TYR A 1 143 ? 1.036 7.537 0.214 1.00 95.69 143 TYR A CA 1
ATOM 1061 C C . TYR A 1 143 ? 0.881 8.298 -1.103 1.00 95.69 143 TYR A C 1
ATOM 1063 O O . TYR A 1 143 ? 1.021 7.694 -2.168 1.00 95.69 143 TYR A O 1
ATOM 1071 N N . ASP A 1 144 ? 0.652 9.612 -1.048 1.00 94.31 144 ASP A N 1
ATOM 1072 C CA . ASP A 1 144 ? 0.586 10.454 -2.248 1.00 94.31 144 ASP A CA 1
ATOM 1073 C C . ASP A 1 144 ? 1.927 10.483 -2.983 1.00 94.31 144 ASP A C 1
ATOM 1075 O O . ASP A 1 144 ? 1.964 10.327 -4.205 1.00 94.31 144 ASP A O 1
ATOM 1079 N N . TYR A 1 145 ? 3.032 10.598 -2.244 1.00 92.50 145 TYR A N 1
ATOM 1080 C CA . TYR A 1 145 ? 4.382 10.554 -2.791 1.00 92.50 145 TYR A CA 1
ATOM 1081 C C . TYR A 1 145 ? 4.647 9.249 -3.547 1.00 92.50 145 TYR A C 1
ATOM 1083 O O . TYR A 1 145 ? 5.022 9.301 -4.718 1.00 92.50 145 TYR A O 1
ATOM 1091 N N . TYR A 1 146 ? 4.405 8.084 -2.937 1.00 90.75 146 TYR A N 1
ATOM 1092 C CA . TYR A 1 146 ? 4.615 6.802 -3.619 1.00 90.75 146 TYR A CA 1
ATOM 1093 C C . TYR A 1 146 ? 3.682 6.623 -4.815 1.00 90.75 146 TYR A C 1
ATOM 1095 O O . TYR A 1 146 ? 4.116 6.186 -5.881 1.00 90.75 146 TYR A O 1
ATOM 1103 N N . THR A 1 147 ? 2.411 6.997 -4.664 1.00 91.69 147 THR A N 1
ATOM 1104 C CA . THR A 1 147 ? 1.431 6.929 -5.753 1.00 91.69 147 THR A CA 1
ATOM 1105 C C . THR A 1 147 ? 1.884 7.772 -6.944 1.00 91.69 147 THR A C 1
ATOM 1107 O O . THR A 1 147 ? 1.803 7.329 -8.091 1.00 91.69 147 THR A O 1
ATOM 1110 N N . LYS A 1 148 ? 2.394 8.981 -6.685 1.00 90.50 148 LYS A N 1
ATOM 1111 C CA . LYS A 1 148 ? 2.939 9.870 -7.711 1.00 90.50 148 LYS A CA 1
ATOM 1112 C C . LYS A 1 148 ? 4.200 9.284 -8.342 1.00 90.50 148 LYS A C 1
ATOM 1114 O O . LYS A 1 148 ? 4.268 9.191 -9.564 1.00 90.50 148 LYS A O 1
ATOM 1119 N N . LEU A 1 149 ? 5.145 8.827 -7.521 1.00 87.38 149 LEU A N 1
ATOM 1120 C CA . LEU A 1 149 ? 6.408 8.229 -7.953 1.00 87.38 149 LEU A CA 1
ATOM 1121 C C . LEU A 1 149 ? 6.179 7.079 -8.944 1.00 87.38 149 LEU A C 1
ATOM 1123 O O . LEU A 1 149 ? 6.762 7.062 -10.024 1.00 87.38 149 LEU A O 1
ATOM 1127 N N . TYR A 1 150 ? 5.272 6.154 -8.625 1.00 86.62 150 TYR A N 1
ATOM 1128 C CA . TYR A 1 150 ? 4.961 5.029 -9.508 1.00 86.62 150 TYR A CA 1
ATOM 1129 C C . TYR A 1 150 ? 4.201 5.437 -10.780 1.00 86.62 150 TYR A C 1
ATOM 1131 O O . TYR A 1 150 ? 4.376 4.816 -11.829 1.00 86.62 150 TYR A O 1
ATOM 1139 N N . LYS A 1 151 ? 3.366 6.484 -10.722 1.00 85.19 151 LYS A N 1
ATOM 1140 C CA . LYS A 1 151 ? 2.608 6.985 -11.884 1.00 85.19 151 LYS A CA 1
ATOM 1141 C C . LYS A 1 151 ? 3.459 7.803 -12.852 1.00 85.19 151 LYS A C 1
ATOM 1143 O O . LYS A 1 151 ? 3.175 7.803 -14.058 1.00 85.19 151 LYS A O 1
ATOM 1148 N N . GLU A 1 152 ? 4.439 8.534 -12.340 1.00 85.44 152 GLU A N 1
ATOM 1149 C CA . GLU A 1 152 ? 5.176 9.550 -13.094 1.00 85.44 152 GLU A CA 1
ATOM 1150 C C . GLU A 1 152 ? 6.628 9.159 -13.382 1.00 85.44 152 GLU A C 1
ATOM 1152 O O . GLU A 1 152 ? 7.176 9.638 -14.372 1.00 85.44 152 GLU A O 1
ATOM 1157 N N . GLY A 1 153 ? 7.220 8.239 -12.619 1.00 74.69 153 GLY A N 1
ATOM 1158 C CA . GLY A 1 153 ? 8.670 8.055 -12.608 1.00 74.69 153 GLY A CA 1
ATOM 1159 C C . GLY A 1 153 ? 9.304 8.759 -11.401 1.00 74.69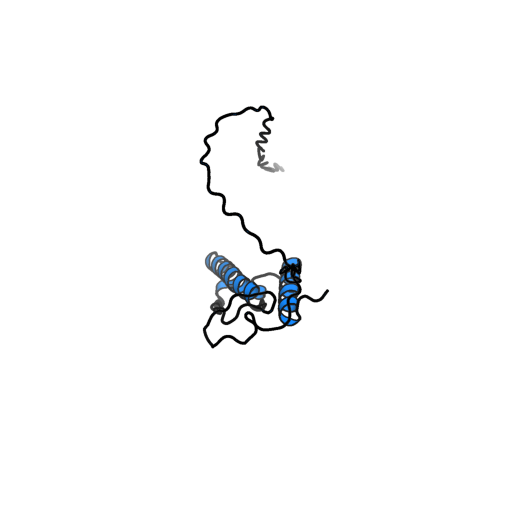 153 GLY A C 1
ATOM 1160 O O . GLY A 1 153 ? 8.693 9.649 -10.804 1.00 74.69 153 GLY A O 1
ATOM 1161 N N . ALA A 1 154 ? 10.547 8.414 -11.056 1.00 65.88 154 ALA A N 1
ATOM 1162 C CA . ALA A 1 154 ? 11.389 9.329 -10.290 1.00 65.88 154 ALA A CA 1
ATOM 1163 C C . ALA A 1 154 ? 11.864 10.394 -11.282 1.00 65.88 154 ALA A C 1
ATOM 1165 O O . ALA A 1 154 ? 12.584 10.091 -12.225 1.00 65.88 154 ALA A O 1
ATOM 1166 N N . GLY A 1 155 ? 11.377 11.620 -11.138 1.00 57.72 155 GLY A N 1
ATOM 1167 C CA . GLY A 1 155 ? 11.908 12.782 -11.840 1.00 57.72 155 GLY A CA 1
ATOM 1168 C C . GLY A 1 155 ? 12.447 13.751 -10.799 1.00 57.72 155 GLY A C 1
ATOM 1169 O O . GLY A 1 155 ? 11.714 14.083 -9.865 1.00 57.72 155 GLY A O 1
ATOM 1170 N N . LEU A 1 156 ? 13.715 14.148 -10.939 1.00 46.75 156 LEU A N 1
ATOM 1171 C CA . LEU A 1 156 ? 14.297 15.299 -10.239 1.00 46.75 156 LEU A CA 1
ATOM 1172 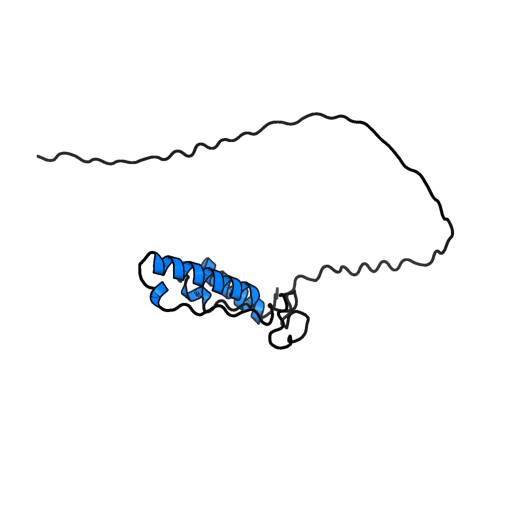C C . LEU A 1 156 ? 13.775 16.609 -10.839 1.00 46.75 156 LEU A C 1
ATOM 1174 O O . LEU A 1 156 ? 13.641 16.667 -12.084 1.00 46.75 156 LEU A O 1
#

Sequence (156 aa):
MLWLVGVGLGSLGLAACGGENKAAEQEPSSSSSASETPQDSGSATSSASGEASNTPDPNFSKGYSGGEKAPDGKYVMADYRGPAQNVRVPARPDESYKVNSLEGLKKSVFAWVEWSNYGIQTGDFDVARQFVSNEFTEEIERYDYYTKLYKEGAGL

Organism: NCBI:txid172042

Mean predicted aligned error: 17.38 Å

InterPro domains:
  IPR046281 Domain of unknown function DUF6318 [PF19843] (73-153)

Solvent-accessible surface area (backbone atoms only — not comparable to full-atom values): 10315 Å² total; per-residue (Å²): 139,92,84,81,91,83,88,82,85,83,82,84,82,84,83,79,86,81,80,90,80,86,85,90,80,90,87,91,87,84,88,84,87,81,87,86,85,88,84,88,80,88,84,91,78,78,89,77,87,69,79,71,71,81,68,70,75,87,56,26,41,67,57,35,21,94,72,46,83,64,62,89,77,46,67,36,69,56,49,64,34,17,43,31,38,59,67,80,78,69,82,80,77,66,77,59,36,76,43,98,43,76,66,10,50,51,46,35,53,54,47,29,51,50,30,41,57,43,12,74,42,53,29,54,37,78,70,22,51,75,66,51,63,84,86,47,50,73,59,54,52,49,47,50,49,46,31,45,35,59,73,68,18,54,75,135

Radius of gyration: 29.59 Å; Cα contacts (8 Å, |Δi|>4): 147; chains: 1; bounding box: 71×44×83 Å

Foldseek 3Di:
DDDDDDDDDDDDDDDDDDDDDDDDDDDDDDDDDDDDDDDDDDDDDDDPPPPPVPPPPLWQAAAAAVHDQDDACDWDFDDSDAAIHNDDDDDQDDPLLVDPDPVVVVSLVVQLVRLVVVCQRHLDCPSNVVSDDVVPVVVVVVSVVSNCCRRPIPDD

Secondary structure (DSSP, 8-state):
---------------------------------------------------------S---SS-GGGSPPPTT--B--BTTB--BSPPPPPPPPGGGGSSSHHHHHHHHHHHHHHHHHHHHHS--TTGGGGS-TT-HHHHHHHHHHHHHHHH----

pLDDT: mean 73.44, std 24.51, range [30.42, 97.88]